Protein AF-A0A6C0JDU2-F1 (afdb_monomer_lite)

Secondary structure (DSSP, 8-state):
-HHHHHHHHHHHHHHHHHHHHHHHHHHHHHHHHHHHHHHHHHHHHHHHHHHHHHHHHHHHHHHHHHHHHHHHHHHHHHHS---HHHHHHHHHHHHHHHHHHHHHHHHHHHH-

Sequence (112 aa):
MELARRDITIKKMVRELDNRRNMLLSHYRELLDVQDENEFLLEVTNDYAKYYQTIKTEREMQKEALNMLSDYIGEMTMNNEVTESMLRESKRQQTDIMGELMKIKNELNEMI

Organism: NCBI:txid1070528

pLDDT: mean 88.79, std 8.72, range [56.78, 96.75]

Structure (mmCIF, N/CA/C/O backbone):
data_AF-A0A6C0JDU2-F1
#
_entry.id   AF-A0A6C0JDU2-F1
#
loop_
_atom_site.group_PDB
_atom_site.id
_atom_site.type_symbol
_atom_site.label_atom_id
_atom_site.label_alt_id
_atom_site.label_comp_id
_atom_site.label_asym_id
_atom_site.label_entity_id
_atom_site.label_seq_id
_atom_site.pdbx_PDB_ins_code
_atom_site.Cartn_x
_atom_site.Cartn_y
_atom_site.Cartn_z
_atom_site.occupancy
_atom_site.B_iso_or_equiv
_atom_site.auth_seq_id
_atom_site.auth_comp_id
_atom_site.auth_asym_id
_atom_site.auth_atom_id
_atom_site.pdbx_PDB_model_num
ATOM 1 N N . MET A 1 1 ? 42.039 -3.310 -58.035 1.00 61.47 1 MET A N 1
ATOM 2 C CA . MET A 1 1 ? 41.206 -4.289 -57.292 1.00 61.47 1 MET A CA 1
ATOM 3 C C . MET A 1 1 ? 41.120 -3.974 -55.797 1.00 61.47 1 MET A C 1
ATOM 5 O O . MET A 1 1 ? 40.018 -4.002 -55.269 1.00 61.47 1 MET A O 1
ATOM 9 N N . GLU A 1 2 ? 42.222 -3.610 -55.133 1.00 73.69 2 GLU A N 1
ATOM 10 C CA . GLU A 1 2 ? 42.251 -3.220 -53.705 1.00 73.69 2 GLU A CA 1
ATOM 11 C C . GLU A 1 2 ? 41.314 -2.048 -53.338 1.00 73.69 2 GLU A C 1
ATOM 13 O O . GLU A 1 2 ? 40.549 -2.147 -52.384 1.00 73.69 2 GLU A O 1
ATOM 18 N N . LEU A 1 3 ? 41.289 -0.976 -54.142 1.00 74.94 3 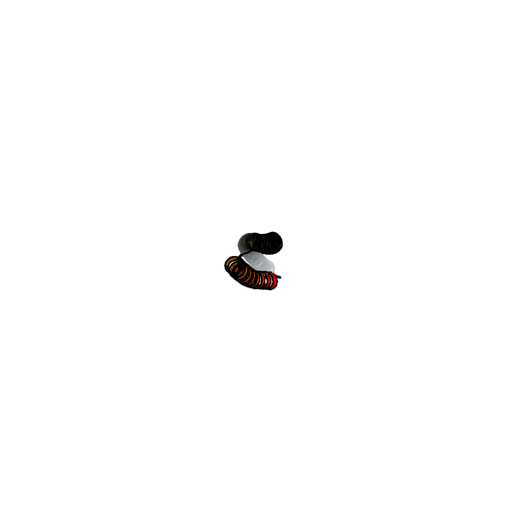LEU A N 1
ATOM 19 C CA . LEU A 1 3 ? 40.408 0.188 -53.932 1.00 74.94 3 LEU A CA 1
ATOM 20 C C . LEU A 1 3 ? 38.916 -0.181 -53.894 1.00 74.94 3 LEU A C 1
ATOM 22 O O . LEU A 1 3 ? 38.205 0.204 -52.974 1.00 74.94 3 LEU A O 1
ATOM 26 N N . ALA A 1 4 ? 38.458 -1.006 -54.840 1.00 78.19 4 ALA A N 1
ATOM 27 C CA . ALA A 1 4 ? 37.065 -1.446 -54.898 1.00 78.19 4 ALA A CA 1
ATOM 28 C C . ALA A 1 4 ? 36.671 -2.314 -53.688 1.00 78.19 4 ALA A C 1
ATOM 30 O O . ALA A 1 4 ? 35.551 -2.215 -53.190 1.00 78.19 4 ALA A O 1
ATOM 31 N N . ARG A 1 5 ? 37.591 -3.145 -53.175 1.00 82.06 5 ARG A N 1
ATOM 32 C CA . ARG A 1 5 ? 37.363 -3.920 -51.942 1.00 82.06 5 ARG A CA 1
ATOM 33 C C . ARG A 1 5 ? 37.255 -3.007 -50.723 1.00 82.06 5 ARG A C 1
ATOM 35 O O . ARG A 1 5 ? 36.381 -3.219 -49.886 1.00 82.06 5 ARG A O 1
ATOM 42 N N . ARG A 1 6 ? 38.097 -1.974 -50.649 1.00 82.81 6 ARG A N 1
ATOM 43 C CA . ARG A 1 6 ? 38.080 -0.978 -49.570 1.00 82.81 6 ARG A CA 1
ATOM 44 C C . ARG A 1 6 ? 36.764 -0.198 -49.540 1.00 82.81 6 ARG A C 1
ATOM 46 O O . ARG A 1 6 ? 36.155 -0.098 -48.479 1.00 82.81 6 ARG A O 1
ATOM 53 N N . ASP A 1 7 ? 36.273 0.232 -50.699 1.00 86.56 7 ASP A N 1
ATOM 54 C CA . ASP A 1 7 ? 34.982 0.920 -50.830 1.00 86.56 7 ASP A CA 1
ATOM 55 C C . ASP A 1 7 ? 33.796 0.054 -50.393 1.00 86.56 7 ASP A C 1
ATOM 57 O O . ASP A 1 7 ? 32.881 0.532 -49.720 1.00 86.56 7 ASP A O 1
ATOM 61 N N . ILE A 1 8 ? 33.803 -1.236 -50.740 1.00 89.31 8 ILE A N 1
ATOM 62 C CA . ILE A 1 8 ? 32.759 -2.174 -50.303 1.00 89.31 8 ILE A CA 1
ATOM 63 C C . ILE A 1 8 ? 32.773 -2.319 -48.777 1.00 89.31 8 ILE A C 1
ATOM 65 O O . ILE A 1 8 ? 31.710 -2.319 -48.152 1.00 89.31 8 ILE A O 1
ATOM 69 N N . THR A 1 9 ? 33.955 -2.415 -48.170 1.00 89.50 9 THR A N 1
ATOM 70 C CA . THR A 1 9 ? 34.107 -2.516 -46.713 1.00 89.50 9 THR A CA 1
ATOM 71 C C . THR A 1 9 ? 33.635 -1.247 -46.008 1.00 89.50 9 THR A C 1
ATOM 73 O O . THR A 1 9 ? 32.859 -1.343 -45.059 1.00 89.50 9 THR A O 1
ATOM 76 N N . ILE A 1 10 ? 34.005 -0.065 -46.509 1.00 90.94 10 ILE A N 1
ATOM 77 C CA . ILE A 1 10 ? 33.539 1.222 -45.969 1.00 90.94 10 ILE A CA 1
ATOM 78 C C . ILE A 1 10 ? 32.011 1.311 -46.050 1.00 90.94 10 ILE A C 1
ATOM 80 O O . ILE A 1 10 ? 31.358 1.625 -45.059 1.00 90.94 10 ILE A O 1
ATOM 84 N N . LYS A 1 11 ? 31.408 0.939 -47.186 1.00 93.06 11 LYS A N 1
ATOM 85 C CA . LYS A 1 11 ? 29.942 0.924 -47.340 1.00 93.06 11 LYS A CA 1
ATOM 86 C C . LYS A 1 11 ? 29.239 -0.038 -46.380 1.00 93.06 11 LYS A C 1
ATOM 88 O O . LYS A 1 11 ? 28.106 0.231 -45.988 1.00 93.06 11 LYS A O 1
ATOM 93 N N . LYS A 1 12 ? 29.867 -1.164 -46.026 1.00 93.19 12 LYS A N 1
ATOM 94 C CA . LYS A 1 12 ? 29.339 -2.089 -45.009 1.00 93.19 12 LYS A CA 1
ATOM 95 C C . LYS A 1 12 ? 29.439 -1.489 -43.607 1.00 93.19 12 LYS A C 1
ATOM 97 O O . LYS A 1 12 ? 28.470 -1.562 -42.866 1.00 93.19 12 LYS A O 1
ATOM 102 N N . MET A 1 13 ? 30.566 -0.858 -43.276 1.00 92.19 13 MET A N 1
ATOM 103 C CA . MET A 1 13 ? 30.763 -0.196 -41.982 1.00 92.19 13 MET A CA 1
ATOM 104 C C . MET A 1 13 ? 29.788 0.964 -41.773 1.00 92.19 13 MET A C 1
ATOM 106 O O . MET A 1 13 ? 29.213 1.072 -40.698 1.00 92.19 13 MET A O 1
ATOM 110 N N . VAL A 1 14 ? 29.545 1.788 -42.797 1.00 94.25 14 VAL A N 1
ATOM 111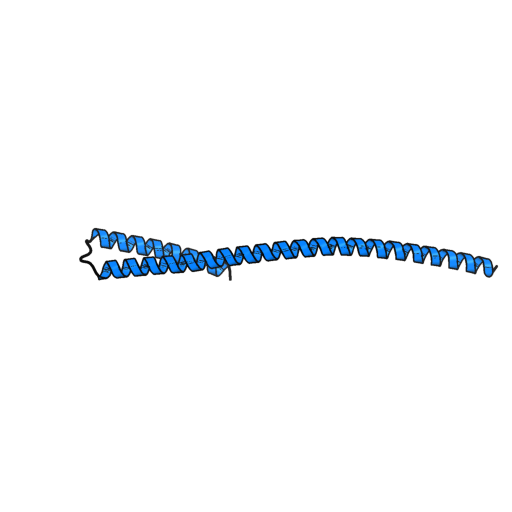 C CA . VAL A 1 14 ? 28.559 2.882 -42.726 1.00 94.25 14 VAL A CA 1
ATOM 112 C C . VAL A 1 14 ? 27.154 2.337 -42.463 1.00 94.25 14 VAL A C 1
ATOM 114 O O . VAL A 1 14 ? 26.476 2.821 -41.566 1.00 94.25 14 VAL A O 1
ATOM 117 N N . ARG A 1 15 ? 26.744 1.275 -43.170 1.00 94.81 15 ARG A N 1
ATOM 118 C CA . ARG A 1 15 ? 25.446 0.627 -42.916 1.00 94.81 15 ARG A CA 1
ATOM 119 C C . ARG A 1 15 ? 25.335 0.067 -41.502 1.00 94.81 15 ARG A C 1
ATOM 121 O O . ARG A 1 15 ? 24.295 0.203 -40.875 1.00 94.81 15 ARG A O 1
ATOM 128 N N . GLU A 1 16 ? 26.395 -0.558 -41.006 1.00 95.00 16 GLU A N 1
ATOM 129 C CA . GLU A 1 16 ? 26.423 -1.092 -39.646 1.00 95.00 16 GLU A CA 1
ATOM 130 C C . GLU A 1 16 ? 26.350 0.026 -38.595 1.00 95.00 16 GLU A C 1
ATOM 132 O O . GLU A 1 16 ? 25.648 -0.112 -37.596 1.00 95.00 16 GLU A O 1
ATOM 137 N N . LEU A 1 17 ? 27.019 1.158 -38.833 1.00 94.62 17 LEU A N 1
ATOM 138 C CA . LEU A 1 17 ? 26.924 2.342 -37.977 1.00 94.62 17 LEU A CA 1
ATOM 139 C C . LEU A 1 17 ? 25.502 2.909 -37.950 1.00 94.62 17 LEU A C 1
ATOM 141 O O . LEU A 1 17 ? 24.992 3.189 -36.866 1.00 94.62 17 LEU A O 1
ATOM 145 N N . ASP A 1 18 ? 24.848 3.025 -39.106 1.00 96.06 18 ASP A N 1
ATOM 146 C CA . ASP A 1 18 ? 23.460 3.490 -39.183 1.00 96.06 18 ASP A CA 1
ATOM 147 C C . ASP A 1 18 ? 22.498 2.519 -38.484 1.00 96.06 18 ASP A C 1
ATOM 149 O O . ASP A 1 18 ? 21.636 2.947 -37.715 1.00 96.06 18 ASP A O 1
ATOM 153 N N . ASN A 1 19 ? 22.682 1.208 -38.666 1.00 96.62 19 ASN A N 1
ATOM 154 C CA . ASN A 1 19 ? 21.885 0.191 -37.979 1.00 96.62 19 ASN A CA 1
ATOM 155 C C . ASN A 1 19 ? 22.028 0.294 -36.456 1.00 96.62 19 ASN A C 1
ATOM 157 O O . ASN A 1 19 ? 21.027 0.316 -35.740 1.00 96.62 19 ASN A O 1
ATOM 161 N N . ARG A 1 20 ? 23.263 0.407 -35.956 1.00 95.56 20 ARG A N 1
ATOM 162 C CA . ARG A 1 20 ? 23.532 0.560 -34.518 1.00 95.56 20 ARG A CA 1
ATOM 163 C C . ARG A 1 20 ? 22.964 1.857 -33.969 1.00 95.56 20 ARG A C 1
ATOM 165 O O . ARG A 1 20 ? 22.403 1.858 -32.878 1.00 95.56 20 ARG A O 1
ATOM 172 N N . ARG A 1 21 ? 23.069 2.950 -34.725 1.00 95.50 21 ARG A N 1
ATOM 173 C CA . ARG A 1 21 ? 22.470 4.232 -34.350 1.00 95.50 21 ARG A CA 1
ATOM 174 C C . ARG A 1 21 ? 20.957 4.104 -34.198 1.00 95.50 21 ARG A C 1
ATOM 176 O O . ARG A 1 21 ? 20.417 4.552 -33.192 1.00 95.50 21 ARG A O 1
ATOM 183 N N . ASN A 1 22 ? 20.286 3.479 -35.161 1.00 96.69 22 ASN A N 1
ATOM 184 C CA . ASN A 1 22 ? 18.837 3.286 -35.111 1.00 96.69 22 ASN A CA 1
ATOM 185 C C . ASN A 1 22 ? 18.422 2.379 -33.945 1.00 96.69 22 ASN A C 1
ATOM 187 O O . ASN A 1 22 ? 17.456 2.688 -33.253 1.00 96.69 22 ASN A O 1
ATOM 191 N N . MET A 1 23 ? 19.183 1.315 -33.679 1.00 96.62 23 MET A N 1
ATOM 192 C CA . MET A 1 23 ? 18.963 0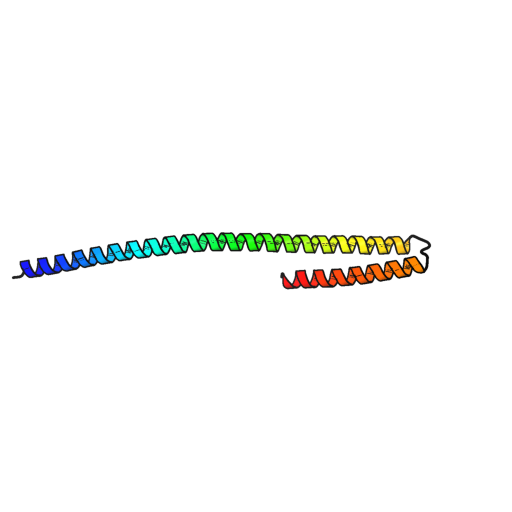.432 -32.531 1.00 96.62 23 MET A CA 1
ATOM 193 C C . MET A 1 23 ? 19.096 1.182 -31.199 1.00 96.62 23 MET A C 1
ATOM 195 O O . MET A 1 23 ? 18.212 1.082 -30.354 1.00 96.62 23 MET A O 1
ATOM 199 N N . LEU A 1 24 ? 20.148 1.991 -31.027 1.00 96.25 24 LEU A N 1
ATOM 200 C CA . LEU A 1 24 ? 20.333 2.804 -29.819 1.00 96.25 24 LEU A CA 1
ATOM 201 C C . LEU A 1 24 ? 19.192 3.805 -29.617 1.00 96.25 24 LEU A C 1
ATOM 203 O O . LEU A 1 24 ? 18.737 3.991 -28.494 1.00 96.25 24 LEU A O 1
ATOM 207 N N . LEU A 1 25 ? 18.709 4.428 -30.696 1.00 96.56 25 LEU A N 1
ATOM 208 C CA . LEU A 1 25 ? 17.562 5.333 -30.625 1.00 96.56 25 LEU A CA 1
ATOM 209 C C . LEU A 1 25 ? 16.266 4.601 -30.249 1.00 96.56 25 LEU A C 1
ATOM 211 O O . LEU A 1 25 ? 15.459 5.173 -29.522 1.00 96.56 25 LEU A O 1
ATOM 215 N N . SER A 1 26 ? 16.068 3.364 -30.716 1.00 96.75 26 SER A N 1
ATOM 216 C CA . SER A 1 26 ? 14.923 2.530 -30.317 1.00 96.75 26 SER A CA 1
ATOM 217 C C . SER A 1 26 ? 14.979 2.202 -28.830 1.00 96.75 26 SER A C 1
ATOM 219 O O . SER A 1 26 ? 14.046 2.520 -28.102 1.00 96.75 26 SER A O 1
ATOM 221 N N . HIS A 1 27 ? 16.108 1.668 -28.358 1.00 96.25 27 HIS A N 1
ATOM 222 C CA . HIS A 1 27 ? 16.272 1.309 -26.950 1.00 96.25 27 HIS A CA 1
ATOM 223 C C . HIS A 1 27 ? 16.185 2.512 -26.019 1.00 96.25 27 HIS A C 1
ATOM 225 O O . HIS A 1 27 ? 15.674 2.396 -24.913 1.00 96.25 27 HIS A O 1
ATOM 231 N N . TYR A 1 28 ? 16.658 3.680 -26.454 1.00 95.19 28 TYR A N 1
ATOM 232 C CA . TYR A 1 28 ? 16.496 4.897 -25.670 1.00 95.19 28 TYR A CA 1
ATOM 233 C C . TYR A 1 28 ? 15.019 5.275 -25.495 1.00 95.19 28 TYR A C 1
ATOM 235 O O . TYR A 1 28 ? 14.631 5.672 -24.404 1.00 95.19 28 TYR A O 1
ATOM 243 N N . ARG A 1 29 ? 14.189 5.116 -26.535 1.00 96.25 29 ARG A N 1
ATOM 244 C CA . ARG A 1 29 ? 12.740 5.354 -26.433 1.00 96.25 29 ARG A CA 1
ATOM 245 C C . ARG A 1 29 ? 12.066 4.340 -25.519 1.00 96.25 29 ARG A C 1
ATOM 247 O O . ARG A 1 29 ? 11.352 4.748 -24.621 1.00 96.25 29 ARG A O 1
ATOM 254 N N . GLU A 1 30 ? 12.377 3.057 -25.690 1.00 96.31 30 GLU A N 1
ATOM 255 C CA . GLU A 1 30 ? 11.881 1.994 -24.803 1.00 96.31 30 GLU A CA 1
ATOM 256 C C . GLU A 1 30 ? 12.242 2.274 -23.337 1.00 96.31 30 GLU A C 1
ATOM 258 O O . GLU A 1 30 ? 11.434 2.059 -22.441 1.00 96.31 30 GLU A O 1
ATOM 263 N N . LEU A 1 31 ? 13.448 2.788 -23.081 1.00 95.19 31 LEU A N 1
ATOM 264 C CA . LEU A 1 31 ? 13.889 3.133 -21.733 1.00 95.19 31 LEU A CA 1
ATOM 265 C C . LEU A 1 31 ? 13.124 4.328 -21.153 1.00 95.19 31 LEU A C 1
ATOM 267 O O . LEU A 1 31 ? 12.851 4.322 -19.957 1.00 95.19 31 LEU A O 1
ATOM 271 N N . LEU A 1 32 ? 12.777 5.321 -21.976 1.00 95.31 32 LEU A N 1
ATOM 272 C CA . LEU A 1 32 ? 11.922 6.433 -21.553 1.00 95.31 32 LEU A CA 1
ATOM 273 C C . LEU A 1 32 ? 10.510 5.943 -21.213 1.00 95.31 32 LEU A C 1
ATOM 275 O O . LEU A 1 32 ? 10.009 6.274 -20.147 1.00 95.31 32 LEU A O 1
ATOM 279 N N . ASP A 1 33 ? 9.922 5.086 -22.049 1.00 95.62 33 ASP A N 1
ATOM 280 C CA . ASP A 1 33 ? 8.587 4.532 -21.792 1.00 95.62 33 ASP A CA 1
ATOM 281 C C . ASP A 1 33 ? 8.565 3.731 -20.473 1.00 95.62 33 ASP A C 1
ATOM 283 O O . ASP A 1 33 ? 7.695 3.919 -19.625 1.00 95.62 33 ASP A O 1
ATOM 287 N N . VAL A 1 34 ? 9.582 2.890 -20.244 1.00 94.81 34 VAL A N 1
ATOM 288 C CA . VAL A 1 34 ? 9.733 2.130 -18.989 1.00 94.81 34 VAL A CA 1
ATOM 289 C C . VAL A 1 34 ? 9.989 3.049 -17.792 1.00 94.81 34 VAL A C 1
ATOM 291 O O . VAL A 1 34 ? 9.561 2.752 -16.676 1.00 94.81 34 VAL A O 1
ATOM 294 N N . GLN A 1 35 ? 10.711 4.152 -17.981 1.00 94.31 35 GLN A N 1
ATOM 295 C CA . GLN A 1 35 ? 10.926 5.133 -16.922 1.00 94.31 35 GLN A CA 1
ATOM 296 C C . GLN A 1 35 ? 9.601 5.773 -16.493 1.00 94.31 35 GLN A C 1
ATOM 298 O O . GLN A 1 35 ? 9.343 5.840 -15.291 1.00 94.31 35 GLN A O 1
ATOM 303 N N . ASP A 1 36 ? 8.768 6.181 -17.448 1.00 94.56 36 ASP A N 1
ATOM 304 C CA . ASP A 1 36 ? 7.465 6.792 -17.177 1.00 94.56 36 ASP A CA 1
ATOM 305 C C . ASP A 1 36 ? 6.529 5.802 -16.459 1.00 94.56 36 ASP A C 1
ATOM 307 O O . ASP A 1 36 ? 5.876 6.151 -15.472 1.00 94.56 36 ASP A O 1
ATOM 311 N N . GLU A 1 37 ? 6.518 4.532 -16.883 1.00 94.00 37 GLU A N 1
ATOM 312 C CA . GLU A 1 37 ? 5.780 3.468 -16.190 1.00 94.00 37 GLU A CA 1
ATOM 313 C C . GLU A 1 37 ? 6.264 3.275 -14.746 1.00 94.00 37 GLU A C 1
ATOM 315 O O . GLU A 1 37 ? 5.456 3.127 -13.827 1.00 94.00 37 GLU A O 1
ATOM 320 N N . ASN A 1 38 ? 7.578 3.308 -14.518 1.00 94.69 38 ASN A N 1
ATOM 321 C CA . ASN A 1 38 ? 8.143 3.180 -13.176 1.00 94.69 38 ASN A CA 1
ATOM 322 C C . ASN A 1 38 ? 7.788 4.371 -12.279 1.00 94.69 38 ASN A C 1
ATOM 324 O O . ASN A 1 38 ? 7.509 4.173 -11.096 1.00 94.69 38 ASN A O 1
ATOM 328 N N . GLU A 1 39 ? 7.793 5.593 -12.815 1.00 95.50 39 GLU A N 1
ATOM 329 C CA . GLU A 1 39 ? 7.385 6.789 -12.075 1.00 95.50 39 GLU A CA 1
ATOM 330 C C . GLU A 1 39 ? 5.910 6.703 -11.667 1.00 95.50 39 GLU A C 1
ATOM 332 O O . GLU A 1 39 ? 5.578 6.912 -10.498 1.00 95.50 39 GLU A O 1
ATOM 337 N N . PHE A 1 40 ? 5.046 6.271 -12.587 1.00 94.00 40 PHE A N 1
ATOM 338 C CA . PHE A 1 40 ? 3.637 6.022 -12.294 1.00 94.00 40 PHE A CA 1
ATOM 339 C C . PHE A 1 40 ? 3.448 4.948 -11.210 1.00 94.00 40 PHE A C 1
ATOM 341 O O . PHE A 1 40 ? 2.706 5.149 -10.247 1.00 94.00 40 PHE A O 1
ATOM 348 N N . LEU A 1 41 ? 4.141 3.809 -11.313 1.00 95.12 41 LEU A N 1
ATOM 349 C CA . LEU A 1 41 ? 4.058 2.743 -10.307 1.00 95.12 41 LEU A CA 1
ATOM 350 C C . LEU A 1 41 ? 4.566 3.196 -8.932 1.00 95.12 41 LEU A C 1
ATOM 352 O O . LEU A 1 41 ? 4.029 2.770 -7.903 1.00 95.12 41 LEU A O 1
ATOM 356 N N . LEU A 1 42 ? 5.577 4.066 -8.898 1.00 95.88 42 LEU A N 1
ATOM 357 C CA . LEU A 1 42 ? 6.073 4.667 -7.665 1.00 95.88 42 LEU A CA 1
ATOM 358 C C . LEU A 1 42 ? 5.013 5.572 -7.028 1.00 95.88 42 LEU A C 1
ATOM 360 O O . LEU A 1 42 ? 4.782 5.479 -5.822 1.00 95.88 42 LEU A O 1
ATOM 364 N N . GLU A 1 43 ? 4.347 6.411 -7.820 1.00 96.38 43 GLU A N 1
ATOM 365 C CA . GLU A 1 43 ? 3.246 7.256 -7.350 1.00 96.38 43 GLU A CA 1
ATOM 366 C C . GLU A 1 43 ? 2.098 6.413 -6.782 1.00 96.38 43 GLU A C 1
ATOM 368 O O . GLU A 1 43 ? 1.689 6.620 -5.637 1.00 96.38 43 GLU A O 1
ATOM 373 N N . VAL A 1 44 ? 1.666 5.385 -7.517 1.00 94.56 44 VAL A N 1
ATOM 374 C CA . VAL A 1 44 ? 0.630 4.446 -7.065 1.00 94.56 44 VAL A CA 1
ATOM 375 C C . VAL A 1 44 ? 1.026 3.794 -5.738 1.00 94.56 44 VAL A C 1
ATOM 377 O O . VAL A 1 44 ? 0.233 3.764 -4.797 1.00 94.56 44 VAL A O 1
ATOM 380 N N . THR A 1 45 ? 2.264 3.311 -5.623 1.00 93.69 45 THR A N 1
ATOM 381 C CA . THR A 1 45 ? 2.768 2.689 -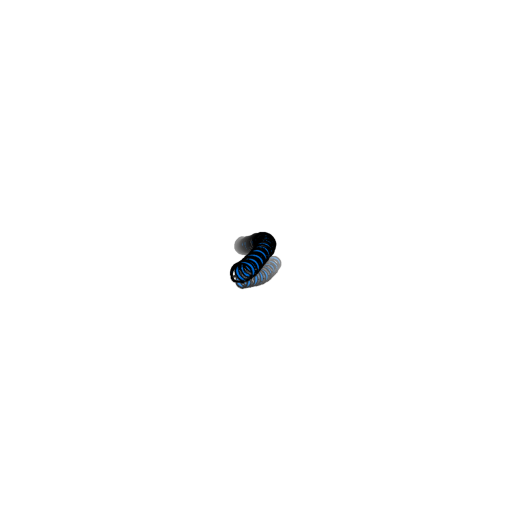4.388 1.00 93.69 45 THR A CA 1
ATOM 382 C C . THR A 1 45 ? 2.758 3.669 -3.216 1.00 93.69 45 THR A C 1
ATOM 384 O O . THR A 1 45 ? 2.353 3.308 -2.108 1.00 93.69 45 THR A O 1
ATOM 387 N N . ASN A 1 46 ? 3.160 4.920 -3.453 1.00 95.50 46 ASN A N 1
ATOM 388 C CA . ASN A 1 46 ? 3.130 5.968 -2.437 1.00 95.50 46 ASN A CA 1
ATOM 389 C C . ASN A 1 46 ? 1.704 6.260 -1.964 1.00 95.50 46 ASN A C 1
ATOM 391 O O . ASN A 1 46 ? 1.487 6.465 -0.769 1.00 95.50 46 ASN A O 1
ATOM 395 N N . ASP A 1 47 ? 0.728 6.259 -2.865 1.00 94.50 47 ASP A N 1
ATOM 396 C CA . ASP A 1 47 ? -0.667 6.473 -2.495 1.00 94.50 47 ASP A CA 1
ATOM 397 C C . ASP A 1 47 ? -1.231 5.306 -1.686 1.00 94.50 47 ASP A C 1
ATOM 399 O O . ASP A 1 47 ? -1.851 5.538 -0.646 1.00 94.50 47 ASP A O 1
ATOM 403 N N . TYR A 1 48 ? -0.937 4.058 -2.063 1.00 93.31 48 TYR A N 1
ATOM 404 C CA . TYR A 1 48 ? -1.280 2.899 -1.231 1.00 93.31 48 TYR A CA 1
ATOM 405 C C . TYR A 1 48 ? -0.658 2.990 0.165 1.00 93.31 48 TYR A C 1
ATOM 407 O O . TYR A 1 48 ? -1.346 2.726 1.152 1.00 93.31 48 TYR A O 1
ATOM 415 N N . ALA A 1 49 ? 0.605 3.413 0.271 1.00 93.19 49 ALA A N 1
ATOM 416 C CA . ALA A 1 49 ? 1.269 3.597 1.559 1.00 93.19 49 ALA A CA 1
ATOM 417 C C . ALA A 1 49 ? 0.579 4.670 2.419 1.00 93.19 49 ALA A C 1
ATOM 419 O O . ALA A 1 49 ? 0.377 4.459 3.618 1.00 93.19 49 ALA A O 1
ATOM 420 N N . LYS A 1 50 ? 0.159 5.793 1.817 1.00 94.75 50 LYS A N 1
ATOM 421 C CA . LYS A 1 50 ? -0.611 6.837 2.514 1.00 94.75 50 LYS A CA 1
ATOM 422 C C . LYS A 1 50 ? -1.944 6.295 3.024 1.00 94.75 50 LYS A C 1
ATOM 424 O O . LYS A 1 50 ? -2.232 6.449 4.206 1.00 94.75 50 LYS A O 1
ATOM 429 N N . TYR A 1 51 ? -2.730 5.636 2.169 1.00 93.19 51 TYR A N 1
ATOM 430 C CA . TYR A 1 51 ? -4.025 5.072 2.566 1.00 93.19 51 TYR A CA 1
ATOM 431 C C . TYR A 1 51 ? -3.880 4.029 3.667 1.00 93.19 51 TYR A C 1
ATOM 433 O O . TYR A 1 51 ? -4.615 4.065 4.651 1.00 93.19 51 TYR A O 1
ATOM 441 N N . TYR A 1 52 ? -2.907 3.131 3.531 1.00 91.69 52 TYR A N 1
ATOM 442 C CA . TYR A 1 52 ? -2.594 2.140 4.550 1.00 91.69 52 TYR A CA 1
ATOM 443 C C . TYR A 1 52 ? -2.276 2.814 5.896 1.00 91.69 52 TYR A C 1
ATOM 445 O O . TYR A 1 52 ? -2.827 2.423 6.927 1.00 91.69 52 TYR A O 1
ATOM 453 N N . GLN A 1 53 ? -1.455 3.870 5.890 1.00 93.62 53 GLN A N 1
ATOM 454 C CA . GLN A 1 53 ? -1.117 4.606 7.105 1.00 93.62 53 GLN A CA 1
ATOM 455 C C . GLN A 1 53 ? -2.338 5.311 7.711 1.00 93.62 53 GLN A C 1
ATOM 457 O O . GLN A 1 53 ? -2.514 5.266 8.927 1.00 93.62 53 GLN A O 1
ATOM 462 N N . THR A 1 54 ? -3.199 5.917 6.888 1.00 95.38 54 THR A N 1
ATOM 463 C CA . THR A 1 54 ? -4.457 6.528 7.343 1.00 95.38 54 THR A CA 1
ATOM 464 C C . THR A 1 54 ? -5.358 5.501 8.021 1.00 95.38 54 THR A C 1
ATOM 466 O O . THR A 1 54 ? -5.779 5.731 9.151 1.00 95.38 54 THR A O 1
ATOM 469 N N . ILE A 1 55 ? -5.591 4.346 7.387 1.00 93.31 55 ILE A N 1
ATOM 470 C CA . ILE A 1 55 ? -6.430 3.278 7.952 1.00 93.31 55 ILE A CA 1
ATOM 471 C C . ILE A 1 55 ? -5.848 2.804 9.285 1.00 93.31 55 ILE A C 1
ATOM 473 O O . ILE A 1 55 ? -6.576 2.676 10.268 1.00 93.31 55 ILE A O 1
ATOM 477 N N . LYS A 1 56 ? -4.531 2.583 9.351 1.00 93.50 56 LYS A N 1
ATOM 478 C CA . LYS A 1 56 ? -3.867 2.175 10.592 1.00 93.50 56 LYS A CA 1
ATOM 479 C C . LYS A 1 56 ? -4.101 3.189 11.716 1.00 93.50 56 LYS A C 1
ATOM 481 O O . LYS A 1 56 ? -4.500 2.800 12.811 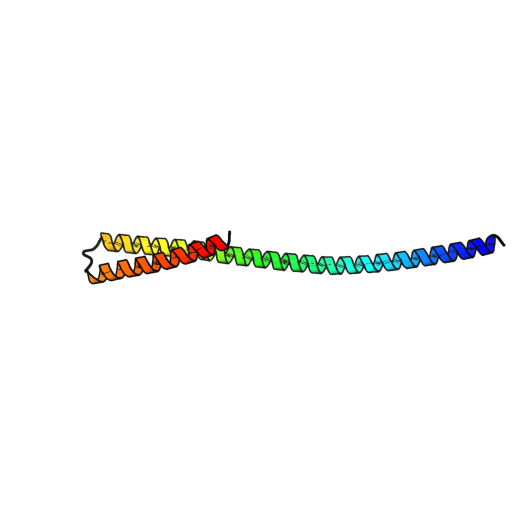1.00 93.50 56 LYS A O 1
ATOM 486 N N . THR A 1 57 ? -3.910 4.478 11.436 1.00 95.56 57 THR A N 1
ATOM 487 C CA . THR A 1 57 ? -4.136 5.551 12.413 1.00 95.56 57 THR A CA 1
ATOM 488 C C . THR A 1 57 ? -5.600 5.629 12.854 1.00 95.56 57 THR A C 1
ATOM 490 O O . THR A 1 57 ? -5.867 5.740 14.048 1.00 95.56 57 THR A O 1
ATOM 493 N N . GLU A 1 58 ? -6.562 5.501 11.938 1.00 94.56 58 GLU A N 1
ATOM 494 C CA . GLU A 1 58 ? -7.990 5.470 12.285 1.00 94.56 58 GLU A CA 1
ATOM 495 C C . GLU A 1 58 ? -8.333 4.298 13.217 1.00 94.56 58 GLU A C 1
ATOM 497 O O . GLU A 1 58 ? -9.085 4.467 14.180 1.00 94.56 58 GLU A O 1
ATOM 502 N N . ARG A 1 59 ? -7.746 3.118 12.985 1.00 92.62 59 ARG A N 1
ATOM 503 C CA . ARG A 1 59 ? -7.932 1.939 13.846 1.00 92.62 59 ARG A CA 1
ATOM 504 C C . ARG A 1 59 ? -7.304 2.108 15.224 1.00 92.62 59 ARG A C 1
ATOM 506 O O . ARG A 1 59 ? -7.914 1.721 16.222 1.00 92.62 59 ARG A O 1
ATOM 513 N N . GLU A 1 60 ? -6.125 2.716 15.304 1.00 93.31 60 GLU A N 1
ATOM 514 C CA . GLU A 1 60 ? -5.496 3.073 16.580 1.00 93.31 60 GLU A CA 1
ATOM 515 C C . GLU A 1 60 ? -6.372 4.058 17.372 1.00 93.31 60 GLU A C 1
ATOM 517 O O . GLU A 1 60 ? -6.666 3.807 18.542 1.00 93.31 60 GLU A O 1
ATOM 522 N N . MET A 1 61 ? -6.896 5.101 16.720 1.00 95.19 61 MET A N 1
ATOM 523 C CA . MET A 1 61 ? -7.828 6.053 17.339 1.00 95.19 61 MET A CA 1
ATOM 524 C C . MET A 1 61 ? -9.134 5.384 17.792 1.00 95.19 61 MET A C 1
ATOM 526 O O . MET A 1 61 ? -9.636 5.668 18.880 1.00 95.19 61 MET A O 1
ATOM 530 N N . GLN A 1 62 ? -9.686 4.466 16.991 1.00 92.50 62 GLN A N 1
ATOM 531 C CA . GLN A 1 62 ? -10.890 3.713 17.351 1.00 92.50 62 GLN A CA 1
ATOM 532 C C . GLN A 1 62 ? -10.662 2.864 18.609 1.00 92.50 62 GLN A C 1
ATOM 534 O O . GLN A 1 62 ? -11.514 2.827 19.500 1.00 92.50 62 GLN A O 1
ATOM 539 N N . LYS A 1 63 ? -9.500 2.209 18.706 1.00 93.25 63 LYS A N 1
ATOM 540 C CA . LYS A 1 63 ? -9.098 1.441 19.889 1.00 93.25 63 LYS A CA 1
ATOM 541 C C . LYS A 1 63 ? -8.999 2.333 21.129 1.00 93.25 63 LYS A C 1
ATOM 543 O O . LYS A 1 63 ? -9.489 1.947 22.188 1.00 93.25 63 LYS A O 1
ATOM 548 N N . GLU A 1 64 ? -8.388 3.510 21.011 1.00 95.00 64 GLU A N 1
ATOM 549 C CA . GLU A 1 64 ? -8.303 4.472 22.116 1.00 95.00 64 GLU A CA 1
ATOM 550 C C . GLU A 1 64 ? -9.686 4.940 22.575 1.00 95.00 64 GLU A C 1
ATOM 552 O O . GLU A 1 64 ? -9.978 4.893 23.769 1.00 95.00 64 GLU A O 1
ATOM 557 N N . ALA A 1 65 ? -10.567 5.309 21.643 1.00 93.00 65 ALA A N 1
ATOM 558 C CA . ALA A 1 65 ? -11.929 5.731 21.962 1.00 93.00 65 ALA A CA 1
ATOM 559 C C . ALA A 1 65 ? -12.730 4.628 22.678 1.00 93.00 65 ALA A C 1
ATOM 561 O O . ALA A 1 65 ? -13.428 4.901 23.655 1.00 93.00 65 ALA A O 1
ATOM 562 N N . LEU A 1 66 ? -12.604 3.373 22.235 1.00 91.31 66 LEU A N 1
ATOM 563 C CA . LEU A 1 66 ? -13.251 2.230 22.886 1.00 91.31 66 LEU A CA 1
ATOM 564 C C . LEU A 1 66 ? -12.715 1.976 24.299 1.00 91.31 66 LEU A C 1
ATOM 566 O O . LEU A 1 66 ? -13.502 1.660 25.191 1.00 91.31 66 LEU A O 1
ATOM 570 N N . ASN A 1 67 ? -11.412 2.157 24.530 1.00 91.56 67 ASN A N 1
ATOM 571 C CA . ASN A 1 67 ? -10.848 2.081 25.879 1.00 91.56 67 ASN A CA 1
ATOM 572 C C . ASN A 1 67 ? -11.426 3.180 26.781 1.00 91.56 67 ASN A C 1
ATOM 574 O O . ASN A 1 67 ? -11.895 2.870 27.870 1.00 91.56 67 ASN A O 1
ATOM 578 N N . MET A 1 68 ? -11.500 4.428 26.302 1.00 92.81 68 MET A N 1
ATOM 579 C CA . MET A 1 68 ? -12.103 5.530 27.069 1.00 92.81 68 MET A CA 1
ATOM 580 C C . MET A 1 68 ? -13.570 5.250 27.426 1.00 92.81 68 MET A C 1
ATOM 582 O O . MET A 1 68 ? -13.996 5.513 28.549 1.00 92.81 68 MET A O 1
ATOM 586 N N . LEU A 1 69 ? -14.347 4.690 26.491 1.00 88.69 69 LEU A N 1
ATOM 587 C CA . LEU A 1 69 ? -15.731 4.281 26.752 1.00 88.69 69 LEU A CA 1
ATOM 588 C C . LEU A 1 69 ? -15.806 3.160 27.794 1.00 88.69 69 LEU A C 1
ATOM 590 O O . LEU A 1 69 ? -16.652 3.210 28.686 1.00 88.69 69 LEU A O 1
ATOM 594 N N . SER A 1 70 ? -14.924 2.164 27.698 1.00 88.56 70 SER A N 1
ATOM 595 C CA . SER A 1 70 ? -14.846 1.068 28.667 1.00 88.56 70 SER A CA 1
ATOM 596 C C . SER A 1 70 ? -14.528 1.577 30.075 1.00 88.56 70 SER A C 1
ATOM 598 O O . SER A 1 70 ? -15.183 1.160 31.036 1.00 88.56 70 SER A O 1
ATOM 600 N N . ASP A 1 71 ? -13.566 2.494 30.192 1.00 88.75 71 ASP A N 1
ATOM 601 C CA . ASP A 1 71 ? -13.155 3.100 31.460 1.00 88.75 71 ASP A CA 1
ATOM 602 C C . ASP A 1 71 ? -14.295 3.927 32.063 1.00 88.75 71 ASP A C 1
ATOM 604 O O . ASP A 1 71 ? -14.651 3.732 33.226 1.00 88.75 71 ASP A O 1
ATOM 608 N N . TYR A 1 72 ? -14.960 4.756 31.251 1.00 87.06 72 TYR A N 1
ATOM 609 C CA . TYR A 1 72 ? -16.122 5.539 31.678 1.00 87.06 72 TYR A CA 1
ATOM 610 C C . TYR A 1 72 ? -17.272 4.659 32.195 1.00 87.06 72 TYR A C 1
ATOM 612 O O . TYR A 1 72 ? -17.848 4.935 33.251 1.00 87.06 72 TYR A O 1
ATOM 620 N N . ILE A 1 73 ? -17.593 3.565 31.490 1.00 84.50 73 ILE A N 1
ATOM 621 C CA . ILE A 1 73 ? -18.603 2.594 31.943 1.00 84.50 73 ILE A CA 1
ATOM 622 C C . ILE A 1 73 ? -18.174 1.955 33.272 1.00 84.50 73 ILE A C 1
ATOM 624 O O . ILE A 1 73 ? -19.008 1.764 34.166 1.00 84.50 73 ILE A O 1
ATOM 628 N N . GLY A 1 74 ? -16.884 1.646 33.426 1.00 82.62 74 GLY A N 1
ATOM 629 C CA . GLY A 1 74 ? -16.312 1.134 34.670 1.00 82.62 74 GLY A CA 1
ATOM 630 C C . GLY A 1 74 ? -16.504 2.099 35.842 1.00 82.62 74 GLY A C 1
ATOM 631 O O . GLY A 1 74 ? -17.046 1.708 36.878 1.00 82.62 74 GLY A O 1
ATOM 632 N N . GLU A 1 75 ? -16.143 3.368 35.658 1.00 84.75 75 GLU A N 1
ATOM 633 C CA . GLU A 1 75 ? -16.280 4.416 36.674 1.00 84.75 75 GLU A CA 1
ATOM 634 C C . GLU A 1 75 ? -17.743 4.679 37.055 1.00 84.75 75 GLU A C 1
ATOM 636 O O . GLU A 1 75 ? -18.070 4.747 38.243 1.00 84.75 75 GLU A O 1
ATOM 641 N N . MET A 1 76 ? -18.657 4.763 36.079 1.00 78.69 76 MET A N 1
ATOM 642 C CA . MET A 1 76 ? -20.092 4.920 36.362 1.00 78.69 76 MET A CA 1
ATOM 643 C C . MET A 1 76 ? -20.655 3.747 37.166 1.00 78.69 76 MET A C 1
ATOM 645 O O . MET A 1 76 ? -21.529 3.941 38.013 1.00 78.69 76 MET A O 1
ATOM 649 N N . THR A 1 77 ? -20.154 2.537 36.907 1.00 76.94 77 THR A N 1
ATOM 650 C CA . THR A 1 77 ? -20.602 1.326 37.600 1.00 76.94 77 THR A CA 1
ATOM 651 C C . THR A 1 77 ? -20.123 1.285 39.056 1.00 76.94 77 THR A C 1
ATOM 653 O O . THR A 1 77 ? -20.812 0.722 39.904 1.00 76.94 77 THR A O 1
ATOM 656 N N . MET A 1 78 ? -18.974 1.899 39.367 1.00 73.38 78 MET A N 1
ATOM 657 C CA . MET A 1 78 ? -18.437 1.983 40.733 1.00 73.38 78 MET A CA 1
ATOM 658 C C . MET A 1 78 ? -19.046 3.120 41.569 1.00 73.38 78 MET A C 1
ATOM 660 O O . MET A 1 78 ? -19.142 2.983 42.786 1.00 73.38 78 MET A O 1
ATOM 664 N N . AS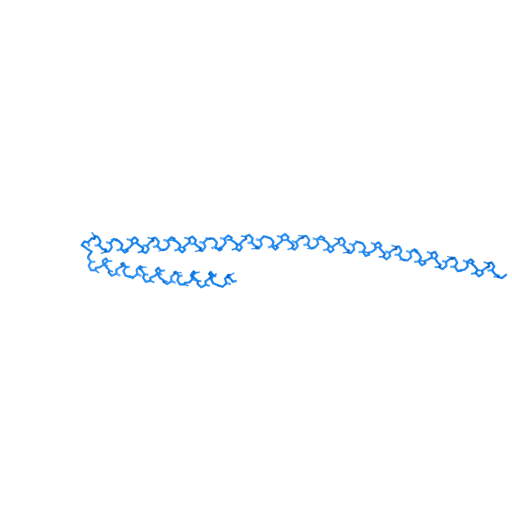N A 1 79 ? -19.446 4.231 40.940 1.00 65.00 79 ASN A N 1
ATOM 665 C CA . ASN A 1 79 ? -19.773 5.482 41.641 1.00 65.00 79 ASN A CA 1
ATOM 666 C C . ASN A 1 79 ? -21.267 5.709 41.951 1.00 65.00 79 ASN A C 1
ATOM 668 O O . ASN A 1 79 ? -21.589 6.673 42.642 1.00 65.00 79 ASN A O 1
ATOM 672 N N . ASN A 1 80 ? -22.183 4.861 41.472 1.00 56.78 80 ASN A N 1
ATOM 673 C CA . ASN A 1 80 ? -23.629 5.024 41.686 1.00 56.78 80 ASN A CA 1
ATOM 674 C C . ASN A 1 80 ? -24.250 3.841 42.448 1.00 56.78 80 ASN A C 1
ATOM 676 O O . ASN A 1 80 ? -23.767 2.714 42.375 1.00 56.78 80 ASN A O 1
ATOM 680 N N . GLU A 1 81 ? -25.386 4.068 43.117 1.00 62.00 81 GLU A N 1
ATOM 681 C CA . GLU A 1 81 ? -26.333 3.004 43.490 1.00 62.00 81 GLU A CA 1
ATOM 682 C C . GLU A 1 81 ? -26.974 2.453 42.205 1.00 62.00 81 GLU A C 1
ATOM 684 O O . GLU A 1 81 ? -28.102 2.777 41.829 1.00 62.00 81 GLU A O 1
ATOM 689 N N . VAL A 1 82 ? -26.189 1.692 41.444 1.00 63.78 82 VAL A N 1
ATOM 690 C CA . VAL A 1 82 ? -26.583 1.189 40.132 1.00 63.78 82 VAL A CA 1
ATOM 691 C C . VAL A 1 82 ? -27.677 0.146 40.317 1.00 63.78 82 VAL A C 1
ATOM 693 O O . VAL A 1 82 ? -27.487 -0.877 40.975 1.00 63.78 82 VAL A O 1
ATOM 696 N N . THR A 1 83 ? -28.836 0.386 39.708 1.00 75.69 83 THR A N 1
ATOM 697 C CA . THR A 1 83 ? -29.903 -0.618 39.660 1.00 75.69 83 THR A CA 1
ATOM 698 C C . THR A 1 83 ? -29.410 -1.888 38.965 1.00 75.69 83 THR A C 1
ATOM 700 O O . THR A 1 83 ? -28.602 -1.844 38.037 1.00 75.69 83 THR A O 1
ATOM 703 N N . GLU A 1 84 ? -29.924 -3.049 39.367 1.00 74.94 84 GLU A N 1
ATOM 704 C CA . GLU A 1 84 ? -29.509 -4.341 38.802 1.00 74.94 84 GLU A CA 1
ATOM 705 C C . GLU A 1 84 ? -29.672 -4.401 37.264 1.00 74.94 84 GLU A C 1
ATOM 707 O O . GLU A 1 84 ? -28.908 -5.072 36.569 1.00 74.94 84 GLU A O 1
ATOM 712 N N . SER A 1 85 ? -30.645 -3.668 36.707 1.00 78.75 85 SER A N 1
ATOM 713 C CA . SER A 1 85 ? -30.829 -3.511 35.258 1.00 78.75 85 SER A CA 1
ATOM 714 C C . SER A 1 85 ? -29.703 -2.719 34.595 1.00 78.75 85 SER A C 1
ATOM 716 O O . SER A 1 85 ? -29.208 -3.144 33.556 1.00 78.75 85 SER A O 1
ATOM 718 N N . MET A 1 86 ? -29.267 -1.609 35.195 1.00 76.62 86 MET A N 1
ATOM 719 C CA . MET A 1 86 ? -28.146 -0.815 34.684 1.00 76.62 86 MET A CA 1
ATOM 720 C C . MET A 1 86 ? -26.832 -1.595 34.775 1.00 76.62 86 MET A C 1
ATOM 722 O O . MET A 1 86 ? -26.047 -1.572 33.836 1.00 76.62 86 MET A O 1
ATOM 726 N N . LEU A 1 87 ? -26.629 -2.374 35.843 1.00 80.25 87 LEU A N 1
ATOM 727 C CA . LEU A 1 87 ? -25.451 -3.234 35.982 1.00 80.25 87 LEU A CA 1
ATOM 728 C C . LEU A 1 87 ? -25.394 -4.315 34.889 1.00 80.25 87 LEU A C 1
ATOM 730 O O . LEU A 1 87 ? -24.324 -4.609 34.352 1.00 80.25 87 LEU A O 1
ATOM 734 N N . ARG A 1 88 ? -26.543 -4.921 34.560 1.00 84.50 88 ARG A N 1
ATOM 735 C CA . ARG A 1 88 ? -26.648 -5.890 33.457 1.00 84.50 88 ARG A CA 1
ATOM 736 C C . ARG A 1 88 ? -26.328 -5.245 32.110 1.00 84.50 88 ARG A C 1
ATOM 738 O O . ARG A 1 88 ? -25.592 -5.844 31.328 1.00 84.50 88 ARG A O 1
ATOM 745 N N . GLU A 1 89 ? -26.829 -4.038 31.869 1.00 85.56 89 GLU A N 1
ATOM 746 C CA . GLU A 1 89 ? -26.568 -3.303 30.630 1.00 85.56 89 GLU A CA 1
ATOM 747 C C . GLU A 1 89 ? -25.091 -2.902 30.504 1.00 85.56 89 GLU A C 1
ATOM 749 O O . GLU A 1 89 ? -24.472 -3.193 29.483 1.00 85.56 89 GLU A O 1
ATOM 754 N N . SER A 1 90 ? -24.475 -2.361 31.560 1.00 83.88 90 SER A N 1
ATOM 755 C CA . SER A 1 90 ? -23.045 -2.016 31.568 1.00 83.88 90 SER A CA 1
ATOM 756 C C . SER A 1 90 ? -22.150 -3.222 31.267 1.00 83.88 90 SER A C 1
ATOM 758 O O . SER A 1 90 ? -21.204 -3.120 30.487 1.00 83.88 90 SER A O 1
ATOM 760 N N . LYS A 1 91 ? -22.459 -4.397 31.837 1.00 85.56 91 LYS A N 1
ATOM 761 C CA . LYS A 1 91 ? -21.717 -5.640 31.550 1.00 85.56 91 LYS A CA 1
ATOM 762 C C . LYS A 1 91 ? -21.853 -6.077 30.094 1.00 85.56 91 LYS A C 1
ATOM 764 O O . LYS A 1 91 ? -20.888 -6.568 29.506 1.00 85.56 91 LYS A O 1
ATOM 769 N N . ARG A 1 92 ? -23.044 -5.916 29.516 1.00 90.62 92 ARG A N 1
ATOM 770 C CA . ARG A 1 92 ? -23.283 -6.213 28.103 1.00 90.62 92 ARG A CA 1
ATOM 771 C C . ARG A 1 92 ? -22.470 -5.275 27.213 1.00 90.62 92 ARG A C 1
ATOM 773 O O . ARG A 1 92 ? -21.712 -5.758 26.382 1.00 90.62 92 ARG A O 1
ATOM 780 N N . GLN A 1 93 ? -22.536 -3.970 27.468 1.00 87.69 93 GLN A N 1
ATOM 781 C CA . GLN A 1 93 ? -21.773 -2.962 26.727 1.00 87.69 93 GLN A CA 1
ATOM 782 C C . GLN A 1 93 ? -20.259 -3.198 26.816 1.00 87.69 93 GLN A C 1
ATOM 784 O O . GLN A 1 93 ? -19.577 -3.144 25.799 1.00 87.69 93 GLN A O 1
ATOM 789 N N . GLN A 1 94 ? -19.727 -3.545 27.993 1.00 87.44 94 GLN A N 1
ATOM 790 C CA . GLN A 1 94 ? -18.314 -3.922 28.136 1.00 87.44 94 GLN A CA 1
ATOM 791 C C . GLN A 1 94 ? -17.944 -5.170 27.327 1.00 87.44 94 GLN A C 1
ATOM 793 O O . GLN A 1 94 ? -16.862 -5.227 26.747 1.00 87.44 94 GLN A O 1
ATOM 798 N N . THR A 1 95 ? -18.831 -6.166 27.276 1.00 91.31 95 THR A N 1
ATOM 799 C CA . THR A 1 95 ? -18.606 -7.383 26.481 1.00 91.31 95 THR A CA 1
ATOM 800 C C . THR A 1 95 ? -18.549 -7.055 24.990 1.00 91.31 95 THR A C 1
ATOM 802 O O . THR A 1 95 ? -17.646 -7.522 24.295 1.00 91.31 95 THR A O 1
ATOM 805 N N . ASP A 1 96 ? -19.461 -6.204 24.519 1.00 92.44 96 ASP A N 1
ATOM 806 C CA . ASP A 1 96 ? -19.507 -5.755 23.128 1.00 92.44 96 ASP A CA 1
ATOM 807 C C . ASP A 1 96 ? -18.249 -4.938 22.772 1.00 92.44 96 ASP A C 1
ATOM 809 O O . ASP A 1 96 ? -17.586 -5.226 21.774 1.00 92.44 96 ASP A O 1
ATOM 813 N N . ILE A 1 97 ? -17.847 -3.995 23.635 1.00 90.88 97 ILE A N 1
ATOM 814 C CA . ILE A 1 97 ? -16.614 -3.204 23.474 1.00 90.88 97 ILE A CA 1
ATOM 815 C C . ILE A 1 97 ? -15.378 -4.109 23.414 1.00 90.88 97 ILE A C 1
ATOM 817 O O . ILE A 1 97 ? -14.521 -3.925 22.551 1.00 90.88 97 ILE A O 1
ATOM 821 N N . MET A 1 98 ? -15.284 -5.109 24.294 1.00 89.62 98 MET A N 1
ATOM 822 C CA . MET A 1 98 ? -14.168 -6.058 24.298 1.00 89.62 98 MET A CA 1
ATOM 823 C C . MET A 1 98 ? -14.103 -6.862 22.994 1.00 89.62 98 MET A C 1
ATOM 825 O O . MET A 1 98 ? -13.016 -7.092 22.459 1.00 89.62 98 MET A O 1
ATOM 829 N N . GLY A 1 99 ? -15.260 -7.259 22.459 1.00 92.25 99 GLY A N 1
ATOM 830 C CA . GLY A 1 99 ? -15.356 -7.923 21.162 1.00 92.25 99 GLY A CA 1
ATOM 831 C C . GLY A 1 99 ? -14.818 -7.055 20.023 1.00 92.25 99 GLY A C 1
ATOM 832 O O . GLY A 1 99 ? -14.008 -7.526 19.222 1.00 92.25 99 GLY A O 1
ATOM 833 N N . GLU A 1 100 ? -15.204 -5.781 19.976 1.00 90.81 100 GLU A N 1
ATOM 834 C CA . GLU A 1 100 ? -14.709 -4.838 18.964 1.00 90.81 100 GLU A CA 1
ATOM 835 C C . GLU A 1 100 ? -13.211 -4.534 19.126 1.00 90.81 100 GLU A C 1
ATOM 837 O O . GLU A 1 100 ? -12.473 -4.526 18.140 1.00 90.81 100 GLU A O 1
ATOM 842 N N . LEU A 1 101 ? -12.714 -4.396 20.359 1.00 89.88 101 LEU A N 1
ATOM 843 C CA . LEU A 1 101 ? -11.281 -4.239 20.630 1.00 89.88 101 LEU A CA 1
ATOM 844 C C . LEU A 1 101 ? -10.460 -5.433 20.129 1.00 89.88 101 LEU A C 1
ATOM 846 O O . LEU A 1 101 ? -9.367 -5.243 19.590 1.00 89.88 101 LEU A O 1
ATOM 850 N N . MET A 1 102 ? -10.968 -6.660 20.283 1.00 90.12 102 MET A N 1
ATOM 851 C CA . MET A 1 102 ? -10.305 -7.853 19.749 1.00 90.12 102 MET A CA 1
ATOM 852 C C . MET A 1 102 ? -10.261 -7.848 18.220 1.00 90.12 102 MET A C 1
ATOM 854 O O . MET A 1 102 ? -9.219 -8.180 17.655 1.00 90.12 102 MET A O 1
ATOM 858 N N . LYS A 1 103 ? -11.345 -7.437 17.549 1.00 92.38 103 LYS A N 1
ATOM 859 C CA . LYS A 1 103 ? -11.371 -7.308 16.082 1.00 92.38 103 LYS A CA 1
ATOM 860 C C . LYS A 1 103 ? -10.343 -6.291 15.600 1.00 92.38 103 LYS A C 1
ATOM 862 O O . LYS A 1 103 ? -9.486 -6.645 14.800 1.00 92.38 103 LYS A O 1
ATOM 867 N N . ILE A 1 104 ? -10.354 -5.083 16.164 1.00 88.94 104 ILE A N 1
ATOM 868 C CA . ILE A 1 104 ? -9.409 -4.015 15.801 1.00 88.94 104 ILE A CA 1
ATOM 869 C C . ILE A 1 104 ? -7.966 -4.450 16.066 1.00 88.94 104 ILE A C 1
ATOM 871 O O . ILE A 1 104 ? -7.073 -4.181 15.268 1.00 88.94 104 ILE A O 1
ATOM 875 N N . LYS A 1 105 ? -7.713 -5.157 17.174 1.00 86.94 105 LYS A N 1
ATOM 876 C CA . LYS A 1 105 ? -6.382 -5.694 17.475 1.00 86.94 105 LYS A CA 1
ATOM 877 C C . LYS A 1 105 ? -5.915 -6.696 16.416 1.00 86.94 105 LYS A C 1
ATOM 879 O O . LYS A 1 105 ? -4.742 -6.672 16.061 1.00 86.94 105 LYS A O 1
ATOM 884 N N . ASN A 1 106 ? -6.800 -7.566 15.937 1.00 91.56 106 ASN A N 1
ATOM 885 C CA . ASN A 1 106 ? -6.461 -8.519 14.882 1.00 91.56 106 ASN A CA 1
ATOM 886 C C . ASN A 1 106 ? -6.202 -7.802 13.554 1.00 91.56 106 ASN A C 1
ATOM 888 O O . ASN A 1 106 ? -5.173 -8.061 12.941 1.00 91.56 106 ASN A O 1
ATOM 892 N N . GLU A 1 107 ? -7.054 -6.845 13.178 1.00 87.62 107 GLU A N 1
ATOM 893 C CA . GLU A 1 107 ? -6.858 -6.019 11.978 1.00 87.62 107 GLU A CA 1
ATOM 894 C C . GLU A 1 107 ? -5.507 -5.282 12.017 1.00 87.62 107 GLU A C 1
ATOM 896 O O . GLU A 1 107 ? -4.747 -5.323 11.056 1.00 87.62 107 GLU A O 1
ATOM 901 N N . LEU A 1 108 ? -5.149 -4.673 13.154 1.00 86.44 108 LEU A N 1
ATOM 902 C CA . LEU A 1 108 ? -3.852 -4.007 13.327 1.00 86.44 108 LEU A CA 1
ATOM 903 C C . LEU A 1 108 ? -2.664 -4.977 13.270 1.00 86.44 108 LEU A C 1
ATOM 905 O O . LEU A 1 108 ? -1.603 -4.599 12.784 1.00 86.44 108 LEU A O 1
ATOM 909 N N . ASN A 1 109 ? -2.820 -6.207 13.767 1.00 87.00 109 ASN A N 1
ATOM 910 C CA . ASN A 1 109 ? -1.769 -7.222 13.693 1.00 87.00 109 ASN A CA 1
ATOM 911 C C . ASN A 1 109 ? -1.561 -7.737 12.265 1.00 87.00 109 ASN A C 1
ATOM 913 O O . ASN A 1 109 ? -0.429 -8.014 11.903 1.00 87.00 109 ASN A O 1
ATOM 917 N N . GLU A 1 110 ? -2.626 -7.868 11.471 1.00 87.88 110 GLU A N 1
ATOM 918 C CA . GLU A 1 110 ? -2.538 -8.254 10.053 1.00 87.88 110 GLU A CA 1
ATOM 919 C C . GLU A 1 110 ? -1.901 -7.162 9.190 1.00 87.88 110 GLU A C 1
ATOM 921 O O . GLU A 1 110 ? -1.369 -7.438 8.117 1.00 87.88 110 GLU A O 1
ATOM 926 N N . MET A 1 111 ? -1.952 -5.916 9.661 1.00 79.25 111 MET A N 1
ATOM 927 C CA . MET A 1 111 ? -1.279 -4.798 9.020 1.00 79.25 111 MET A CA 1
ATOM 928 C C . MET A 1 111 ? 0.241 -4.789 9.285 1.00 79.25 111 MET A C 1
ATOM 930 O O . MET A 1 111 ? 0.950 -4.178 8.492 1.00 79.25 111 MET A O 1
ATOM 934 N N . ILE A 1 112 ? 0.752 -5.415 10.355 1.00 62.38 112 ILE A N 1
ATOM 935 C CA . ILE A 1 112 ? 2.188 -5.446 10.732 1.00 62.38 112 ILE A CA 1
ATOM 936 C C . ILE A 1 112 ? 2.925 -6.580 10.015 1.00 62.38 112 ILE A C 1
ATOM 938 O O . ILE A 1 112 ? 4.058 -6.316 9.550 1.00 62.38 112 ILE A O 1
#

Radius of gyration: 35.61 Å; chains: 1; bounding box: 73×16×101 Å

Foldseek 3Di:
DVVVVVVVVVVVVVVVVVVVVVVVVVVVVVVVVVVVVVVVVVVVVVVVVVVLVVVLVVLVVVLVVLVVVLVVLVVVLPPDPQDPVSVVVSVVSNVVSVVVNVVSVVVNVVSD